Protein AF-A0A7R8D0T9-F1 (afdb_monomer)

pLDDT: mean 70.52, std 18.69, range [38.56, 94.5]

Solvent-accessible surface area (backbone atoms only — not comparable to full-atom values): 8179 Å² total; per-residue (Å²): 134,90,89,85,73,81,72,71,62,66,61,56,60,61,60,54,63,69,67,66,78,76,81,86,82,78,80,97,81,73,96,64,85,74,74,76,75,64,68,62,75,68,70,84,66,78,67,82,80,54,72,67,40,64,30,29,33,54,39,84,90,75,76,39,77,42,59,22,30,29,69,44,70,49,75,46,96,90,72,47,54,40,34,35,31,32,35,70,89,80,63,51,73,49,79,38,45,55,87,46,47,43,83,56,80,78,80,74,76,75,76,77,78,79,77,78,77,77,75,78,76,133

Radius of gyration: 29.53 Å; Cα contacts (8 Å, |Δi|>4): 118; chains: 1; bounding box: 64×54×106 Å

Structure (mmCIF, N/CA/C/O backbone):
data_AF-A0A7R8D0T9-F1
#
_entry.id   AF-A0A7R8D0T9-F1
#
loop_
_atom_site.group_PDB
_atom_site.id
_atom_site.type_symbol
_atom_site.label_atom_id
_atom_site.label_alt_id
_atom_site.label_comp_id
_atom_site.label_asym_id
_atom_site.label_entity_id
_atom_site.label_seq_id
_atom_site.pdbx_PDB_ins_code
_atom_site.Cartn_x
_atom_site.Cartn_y
_atom_site.Cartn_z
_atom_site.occupancy
_atom_site.B_iso_or_equiv
_atom_site.auth_seq_id
_atom_site.auth_comp_id
_atom_site.auth_asym_id
_atom_site.auth_atom_id
_atom_site.pdbx_PDB_model_num
ATOM 1 N N . MET A 1 1 ? 2.175 8.503 -65.689 1.00 38.56 1 MET A N 1
ATOM 2 C CA . MET A 1 1 ? 2.846 8.961 -64.456 1.00 38.56 1 MET A CA 1
ATOM 3 C C . MET A 1 1 ? 1.834 9.795 -63.700 1.00 38.56 1 MET A C 1
ATOM 5 O O . MET A 1 1 ? 1.096 10.525 -64.340 1.00 38.56 1 MET A O 1
ATOM 9 N N . SER A 1 2 ? 1.700 9.530 -62.407 1.00 49.28 2 SER A N 1
ATOM 10 C CA . SER A 1 2 ? 0.532 9.843 -61.586 1.00 49.28 2 SER A CA 1
ATOM 11 C C . SER A 1 2 ? 0.522 11.293 -61.097 1.00 49.28 2 SER A C 1
ATOM 13 O O . SER A 1 2 ? 1.423 11.687 -60.366 1.00 49.28 2 SER A O 1
ATOM 15 N N . GLU A 1 3 ? -0.524 12.044 -61.435 1.00 49.91 3 GLU A N 1
ATOM 16 C CA . GLU A 1 3 ? -0.904 13.308 -60.792 1.00 49.91 3 GLU A CA 1
ATOM 17 C C . GLU A 1 3 ? -2.218 13.051 -60.043 1.00 49.91 3 GLU A C 1
ATOM 19 O O . GLU A 1 3 ? -3.297 13.091 -60.620 1.00 49.91 3 GLU A O 1
ATOM 24 N N . SER A 1 4 ? -2.112 12.657 -58.773 1.00 54.97 4 SER A N 1
ATOM 25 C CA . SER A 1 4 ? -3.239 12.339 -57.885 1.00 54.97 4 SER A CA 1
ATOM 26 C C . SER A 1 4 ? -2.919 12.879 -56.490 1.00 54.97 4 SER A C 1
ATOM 28 O O . SER A 1 4 ? -2.647 12.105 -55.576 1.00 54.97 4 SER A O 1
ATOM 30 N N . SER A 1 5 ? -2.865 14.205 -56.342 1.00 57.44 5 SER A N 1
ATOM 31 C CA . SER A 1 5 ? -2.591 14.857 -55.047 1.00 57.44 5 SER A CA 1
ATOM 32 C C . SER A 1 5 ? -3.565 15.973 -54.667 1.00 57.44 5 SER A C 1
ATOM 34 O O . SER A 1 5 ? -3.569 1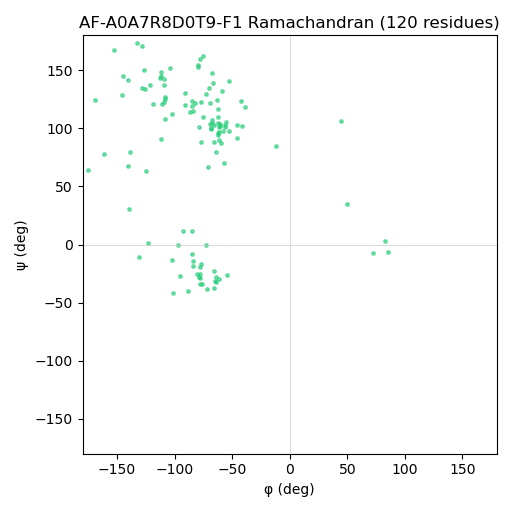6.375 -53.509 1.00 57.44 5 SER A O 1
ATOM 36 N N . ASP A 1 6 ? -4.433 16.439 -55.565 1.00 55.44 6 ASP A N 1
ATOM 37 C CA . ASP A 1 6 ? -5.293 17.600 -55.279 1.00 55.44 6 ASP A CA 1
ATOM 38 C C . ASP A 1 6 ? -6.712 17.242 -54.799 1.00 55.44 6 ASP A C 1
ATOM 40 O O . ASP A 1 6 ? -7.518 18.126 -54.502 1.00 55.44 6 ASP A O 1
ATOM 44 N N . GLU A 1 7 ? -7.035 15.951 -54.692 1.00 53.03 7 GLU A N 1
ATOM 45 C CA . GLU A 1 7 ? -8.394 15.490 -54.368 1.00 53.03 7 GLU A CA 1
ATOM 46 C C . GLU A 1 7 ? -8.604 15.219 -52.866 1.00 53.03 7 GLU A C 1
ATOM 48 O O . GLU A 1 7 ? -9.716 15.390 -52.365 1.00 53.03 7 GLU A O 1
ATOM 53 N N . GLU A 1 8 ? -7.549 14.883 -52.110 1.00 51.19 8 GLU A N 1
ATOM 54 C CA . GLU A 1 8 ? -7.657 14.547 -50.676 1.00 51.19 8 GLU A CA 1
ATOM 55 C C . GLU A 1 8 ? -7.655 15.760 -49.731 1.00 51.19 8 GLU A C 1
ATOM 57 O O . GLU A 1 8 ? -8.053 15.634 -48.574 1.00 51.19 8 GLU A O 1
ATOM 62 N N . SER A 1 9 ? -7.283 16.957 -50.197 1.00 51.22 9 SER A N 1
ATOM 63 C CA . SER A 1 9 ? -7.295 18.156 -49.339 1.00 51.22 9 SER A CA 1
ATOM 64 C C . SER A 1 9 ? -8.692 18.750 -49.148 1.00 51.22 9 SER A C 1
ATOM 66 O O . SER A 1 9 ? -8.976 19.330 -48.105 1.00 51.22 9 SER A O 1
ATOM 68 N N . ARG A 1 10 ? -9.613 18.575 -50.107 1.00 52.59 10 ARG A N 1
ATOM 69 C CA . ARG A 1 10 ? -10.969 19.156 -50.005 1.00 52.59 10 ARG A CA 1
ATOM 70 C C . ARG A 1 10 ? -11.897 18.399 -49.055 1.00 52.59 10 ARG A C 1
ATOM 72 O O . ARG A 1 10 ? -12.925 18.941 -48.656 1.00 52.59 10 ARG A O 1
ATOM 79 N N . LEU A 1 11 ? -11.555 17.161 -48.696 1.00 45.88 11 LEU A N 1
ATOM 80 C CA . LEU A 1 11 ? -12.341 16.364 -47.752 1.00 45.88 11 LEU A CA 1
ATOM 81 C C . LEU A 1 11 ? -12.057 16.723 -46.287 1.00 45.88 11 LEU A C 1
ATOM 83 O O . LEU A 1 11 ? -12.947 16.566 -45.453 1.00 45.88 11 LEU A O 1
ATOM 87 N N . TYR A 1 12 ? -10.870 17.253 -45.976 1.00 50.16 12 TYR A N 1
ATOM 88 C CA . TYR A 1 12 ? -10.522 17.666 -44.613 1.00 50.16 12 TYR A CA 1
ATOM 89 C C . TYR A 1 12 ? -11.146 19.014 -44.212 1.00 50.16 12 TYR A C 1
ATOM 91 O O . TYR A 1 12 ? -11.598 19.143 -43.076 1.00 50.16 12 TYR A O 1
ATOM 99 N N . ASP A 1 13 ? -11.306 19.957 -45.149 1.00 50.81 13 ASP A N 1
ATOM 100 C CA . ASP A 1 13 ? -11.967 21.251 -44.883 1.00 50.81 13 ASP A CA 1
ATOM 101 C C . ASP A 1 13 ? -13.462 21.105 -44.528 1.00 50.81 13 ASP A C 1
ATOM 103 O O . ASP A 1 13 ? -14.018 21.877 -43.745 1.00 50.81 13 ASP A O 1
ATOM 107 N N . ALA A 1 14 ? -14.143 20.089 -45.071 1.00 46.62 14 ALA A N 1
ATOM 108 C CA . ALA A 1 14 ? -15.565 19.862 -44.800 1.00 46.62 14 ALA A CA 1
ATOM 109 C C . ALA A 1 14 ? -15.832 19.211 -43.427 1.00 46.62 14 ALA A C 1
ATOM 111 O O . ALA A 1 14 ? -16.916 19.399 -42.867 1.00 46.62 14 ALA A O 1
ATOM 112 N N . LEU A 1 15 ? -14.869 18.462 -42.869 1.00 49.53 15 LEU A N 1
ATOM 113 C CA . LEU A 1 15 ? -14.991 17.886 -41.523 1.00 49.53 15 LEU A CA 1
ATOM 114 C C . LEU A 1 15 ? -14.735 18.918 -40.417 1.00 49.53 15 LEU A C 1
ATOM 116 O O . LEU A 1 15 ? -15.312 18.800 -39.335 1.00 49.53 15 LEU A O 1
ATOM 120 N N . GLU A 1 16 ? -13.919 19.938 -40.681 1.00 53.97 16 GLU A N 1
ATOM 121 C CA . GLU A 1 16 ? -13.624 20.994 -39.709 1.00 53.97 16 GLU A CA 1
ATOM 122 C C . GLU A 1 16 ? -14.836 21.923 -39.506 1.00 53.97 16 GLU A C 1
ATOM 124 O O . GLU A 1 16 ? -15.208 22.223 -38.366 1.00 53.97 16 GLU A O 1
ATOM 12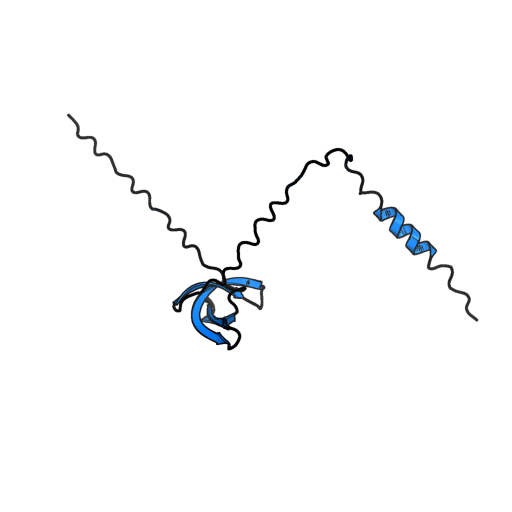9 N N . ALA A 1 17 ? -15.570 22.234 -40.583 1.00 50.81 17 ALA A N 1
ATOM 130 C CA . ALA A 1 17 ? -16.752 23.103 -40.548 1.00 50.81 17 ALA A CA 1
ATOM 131 C C . ALA A 1 17 ? -17.930 22.556 -39.710 1.00 50.81 17 ALA A C 1
ATOM 133 O O . ALA A 1 17 ? -18.713 23.328 -39.153 1.00 50.81 17 ALA A O 1
ATOM 134 N N . ALA A 1 18 ? -18.072 21.231 -39.573 1.00 49.22 18 ALA A N 1
ATOM 135 C CA . ALA A 1 18 ? -19.124 20.632 -38.742 1.00 49.22 18 ALA A CA 1
ATOM 136 C C . ALA A 1 18 ? -18.798 20.674 -37.237 1.00 49.22 18 ALA A C 1
ATOM 138 O O . ALA A 1 18 ? -19.703 20.567 -36.405 1.00 49.22 18 ALA A O 1
ATOM 139 N N . SER A 1 19 ? -17.522 20.847 -36.878 1.00 54.03 19 SER A N 1
ATOM 140 C CA . SER A 1 19 ? -17.073 20.881 -35.482 1.00 54.03 19 SER A CA 1
ATOM 141 C C . SER A 1 19 ? -17.219 22.261 -34.820 1.00 54.03 19 SER A C 1
ATOM 143 O O . SER A 1 19 ? -17.308 22.351 -33.594 1.00 54.03 19 SER A O 1
ATOM 145 N N . GLU A 1 20 ? -17.355 23.337 -35.605 1.00 50.25 20 GLU A N 1
ATOM 146 C CA . GLU A 1 20 ? -17.478 24.715 -35.097 1.00 50.25 20 GLU A CA 1
ATOM 147 C C . GLU A 1 20 ? -18.913 25.132 -34.711 1.00 50.25 20 GLU A C 1
ATOM 149 O O . GLU A 1 20 ? -19.120 26.178 -34.088 1.00 50.25 20 GLU A O 1
ATOM 154 N N . ALA A 1 21 ? -19.931 24.316 -35.007 1.00 49.34 21 ALA A N 1
ATOM 155 C CA . ALA A 1 21 ? -21.339 24.682 -34.812 1.00 49.34 21 ALA A CA 1
ATOM 156 C C . ALA A 1 21 ? -21.904 24.439 -33.392 1.00 49.34 21 ALA A C 1
ATOM 158 O O . ALA A 1 21 ? -23.115 24.534 -33.195 1.00 49.34 21 ALA A O 1
ATOM 159 N N . SER A 1 22 ? -21.075 24.152 -32.379 1.00 51.59 22 SER A N 1
ATOM 160 C CA . SER A 1 22 ? -21.566 23.933 -31.002 1.00 51.59 22 SER A CA 1
ATOM 161 C C . SER A 1 22 ? -20.698 24.542 -29.891 1.00 51.59 22 SER A C 1
ATOM 163 O O . SER A 1 22 ? -20.701 24.052 -28.763 1.00 51.59 22 SER A O 1
ATOM 165 N N . TYR A 1 23 ? -20.006 25.652 -30.156 1.00 53.16 23 TYR A N 1
ATOM 166 C CA . TYR A 1 23 ? -19.374 26.461 -29.101 1.00 53.16 23 TYR A CA 1
ATOM 167 C C . TYR A 1 23 ? -19.828 27.922 -29.154 1.00 53.16 23 TYR A C 1
ATOM 169 O O . TYR A 1 23 ? -19.052 28.854 -29.358 1.00 53.16 23 TYR A O 1
ATOM 177 N N . LYS A 1 24 ? -21.127 28.143 -28.929 1.00 53.31 24 LYS A N 1
ATOM 178 C CA . LYS A 1 24 ? -21.675 29.473 -28.614 1.00 53.31 24 LYS A CA 1
ATOM 179 C C . LYS A 1 24 ? -22.733 29.393 -27.509 1.00 53.31 24 LYS A C 1
ATOM 181 O O . LYS A 1 24 ? -23.927 29.489 -27.752 1.00 53.31 24 LYS A O 1
ATOM 186 N N . PHE A 1 25 ? -22.262 29.299 -26.272 1.00 51.06 25 PHE A N 1
ATOM 187 C CA . PHE A 1 25 ? -22.904 29.814 -25.055 1.00 51.06 25 PHE A CA 1
ATOM 188 C C . PHE A 1 25 ? -21.721 30.249 -24.175 1.00 51.06 25 PHE A C 1
ATOM 190 O O . PHE A 1 25 ? -20.793 29.474 -24.009 1.00 51.06 25 PHE A O 1
ATOM 197 N N . ARG A 1 26 ? -21.585 31.438 -23.598 1.00 51.72 26 ARG A N 1
ATOM 198 C CA . ARG A 1 26 ? -22.441 32.602 -23.394 1.00 51.72 26 ARG A CA 1
ATOM 199 C C . ARG A 1 26 ? -21.486 33.686 -22.876 1.00 51.72 26 ARG A C 1
ATOM 201 O O . ARG A 1 26 ? -20.795 33.453 -21.898 1.00 51.72 26 ARG A O 1
ATOM 208 N N . THR A 1 27 ? -21.455 34.822 -23.561 1.00 43.12 27 THR A N 1
ATOM 209 C CA . THR A 1 27 ? -21.140 36.165 -23.045 1.00 43.12 27 THR A CA 1
ATOM 210 C C . THR A 1 27 ? -19.938 36.333 -22.100 1.00 43.12 27 THR A C 1
ATOM 212 O O . THR A 1 27 ? -20.007 36.106 -20.897 1.00 43.12 27 THR A O 1
ATOM 215 N N . SER A 1 28 ? -18.876 36.914 -22.651 1.00 48.34 28 SER A N 1
ATOM 216 C CA . SER A 1 28 ? -17.862 37.684 -21.934 1.00 48.34 28 SER A CA 1
ATOM 217 C C . SER A 1 28 ? -18.489 38.849 -21.147 1.00 48.34 28 SER A C 1
ATOM 219 O O . SER A 1 28 ? -18.828 39.864 -21.753 1.00 48.34 28 SER A O 1
ATOM 221 N N . SER A 1 29 ? -18.650 38.728 -19.826 1.00 55.53 29 SER A N 1
ATOM 222 C CA . SER A 1 29 ? -18.633 39.864 -18.879 1.00 55.53 29 SER A CA 1
ATOM 223 C C . SER A 1 29 ? -18.732 39.370 -17.429 1.00 55.53 29 SER A C 1
ATOM 225 O O . SER A 1 29 ? -19.723 39.601 -16.750 1.00 55.53 29 SER A O 1
ATOM 227 N N . GLN A 1 30 ? -17.730 38.622 -16.970 1.00 47.81 30 GLN A N 1
ATOM 228 C CA . GLN A 1 30 ? -17.432 38.466 -15.542 1.00 47.81 30 GLN A CA 1
ATOM 229 C C . GLN A 1 30 ? -15.996 37.949 -15.422 1.00 47.81 30 GLN A C 1
ATOM 231 O O . GLN A 1 30 ? -15.724 36.766 -15.248 1.00 47.81 30 GLN A O 1
ATOM 236 N N . LEU A 1 31 ? -15.052 38.876 -15.587 1.00 54.53 31 LEU A N 1
ATOM 237 C CA . LEU A 1 31 ? -13.734 38.792 -14.960 1.00 54.53 31 LEU A CA 1
ATOM 238 C C . LEU A 1 31 ? -13.946 39.044 -13.458 1.00 54.53 31 LEU A C 1
ATOM 240 O O . LEU A 1 31 ? -13.576 40.087 -12.936 1.00 54.53 31 LEU A O 1
ATOM 244 N N . GLU A 1 32 ? -14.628 38.118 -12.788 1.00 56.28 32 GLU A N 1
ATOM 245 C CA . GLU A 1 32 ? -14.709 38.086 -11.333 1.00 56.28 32 GLU A CA 1
ATOM 246 C C . GLU A 1 32 ? -13.869 36.908 -10.862 1.00 56.28 32 GLU A C 1
ATOM 248 O O . GLU A 1 32 ? -14.182 35.745 -11.108 1.00 56.28 32 GLU A O 1
ATOM 253 N N . GLU A 1 33 ? -12.734 37.283 -10.279 1.00 55.53 33 GLU A N 1
ATOM 254 C CA . GLU A 1 33 ? -11.892 36.549 -9.345 1.00 55.53 33 GLU A CA 1
ATOM 255 C C . GLU A 1 33 ? -12.541 35.284 -8.770 1.00 55.53 33 GLU A C 1
ATOM 257 O O . GLU A 1 33 ? -13.017 35.251 -7.637 1.00 55.53 33 GLU A O 1
ATOM 262 N N . VAL A 1 34 ? -12.451 34.174 -9.498 1.00 51.84 34 VAL A N 1
ATOM 263 C CA . VAL A 1 34 ? -12.360 32.892 -8.816 1.00 51.84 34 VAL A CA 1
ATOM 264 C C . VAL A 1 34 ? -10.922 32.844 -8.347 1.00 51.84 34 VAL A C 1
ATOM 266 O O . VAL A 1 34 ? -10.032 32.392 -9.070 1.00 51.84 34 VAL A O 1
ATOM 269 N N . THR A 1 35 ? -10.678 33.393 -7.151 1.00 54.00 35 THR A N 1
ATOM 270 C CA . THR A 1 35 ? -9.554 32.965 -6.329 1.00 54.00 35 THR A CA 1
ATOM 271 C C . THR A 1 35 ? -9.617 31.459 -6.374 1.00 54.00 35 THR A C 1
ATOM 273 O O . THR A 1 35 ? -10.516 30.840 -5.803 1.00 54.00 35 THR A O 1
ATOM 276 N N . ASN A 1 36 ? -8.733 30.882 -7.182 1.00 53.91 36 ASN A N 1
ATOM 277 C CA . ASN A 1 36 ? -8.542 29.464 -7.224 1.00 53.91 36 ASN A CA 1
ATOM 278 C C . ASN A 1 36 ? -7.987 29.163 -5.837 1.00 53.91 36 ASN A C 1
ATOM 280 O O . ASN A 1 36 ? -6.775 29.158 -5.623 1.00 53.91 36 ASN A O 1
ATOM 284 N N . ASP A 1 37 ? -8.893 28.928 -4.890 1.00 45.97 37 ASP A N 1
ATOM 285 C CA . ASP A 1 37 ? -8.728 27.965 -3.828 1.00 45.97 37 ASP A CA 1
ATOM 286 C C . ASP A 1 37 ? -8.471 26.643 -4.555 1.00 45.97 37 ASP A C 1
ATOM 288 O O . ASP A 1 37 ? -9.306 25.738 -4.610 1.00 45.97 37 ASP A O 1
ATOM 292 N N . TYR A 1 38 ? -7.282 26.548 -5.169 1.00 48.91 38 TYR A N 1
ATOM 293 C CA . TYR A 1 38 ? -6.496 25.343 -5.216 1.00 48.91 38 TYR A CA 1
ATOM 294 C C . TYR A 1 38 ? -6.568 24.865 -3.786 1.00 48.91 38 TYR A C 1
ATOM 296 O O . TYR A 1 38 ? -5.824 25.349 -2.934 1.00 48.91 38 TYR A O 1
ATOM 304 N N . SER A 1 39 ? -7.566 24.015 -3.529 1.00 51.34 39 SER A N 1
ATOM 305 C CA . SER A 1 39 ? -7.700 23.214 -2.337 1.00 51.34 39 SER A CA 1
ATOM 306 C C . SER A 1 39 ? -6.293 22.725 -2.095 1.00 51.34 39 SER A C 1
ATOM 308 O O . SER A 1 39 ? -5.771 21.950 -2.902 1.00 51.34 39 SER A O 1
ATOM 310 N N . SER A 1 40 ? -5.646 23.384 -1.125 1.00 47.78 40 SER A N 1
ATOM 311 C CA . SER A 1 40 ? -4.205 23.334 -0.902 1.00 47.78 40 SER A CA 1
ATOM 312 C C . SER A 1 40 ? -3.817 21.882 -1.075 1.00 47.78 40 SER A C 1
ATOM 314 O O . SER A 1 40 ? -4.519 21.101 -0.430 1.00 47.78 40 SER A O 1
ATOM 316 N N . PRO A 1 41 ? -2.879 21.496 -1.975 1.00 54.66 41 PRO A N 1
ATOM 317 C CA . PRO A 1 41 ? -2.631 20.098 -2.314 1.00 54.66 41 PRO A CA 1
ATOM 318 C C . PRO A 1 41 ? -2.399 19.400 -0.998 1.00 54.66 41 PRO A C 1
ATOM 320 O O . PRO A 1 41 ? -1.339 19.582 -0.399 1.00 54.66 41 PRO A O 1
ATOM 323 N N . SER A 1 42 ? -3.465 18.772 -0.489 1.00 46.62 42 SER A N 1
ATOM 324 C CA . SER A 1 42 ? -3.635 18.574 0.945 1.00 46.62 42 SER A CA 1
ATOM 325 C C . SER A 1 42 ? -2.465 17.718 1.281 1.00 46.62 42 SER A C 1
ATOM 327 O O . SER A 1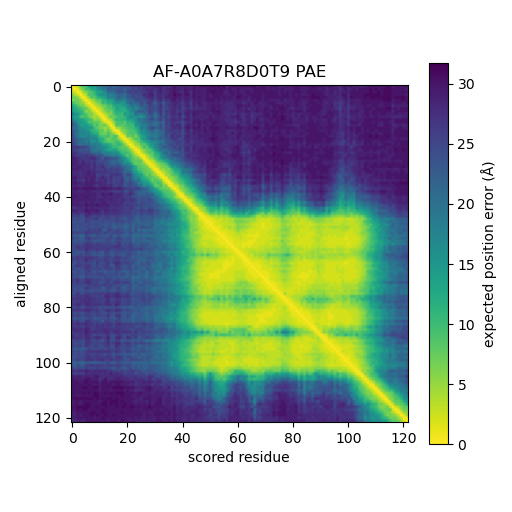 42 ? -2.407 16.627 0.704 1.00 46.62 42 SER A O 1
ATOM 329 N N . SER A 1 43 ? -1.498 18.308 2.001 1.00 49.72 43 SER A N 1
ATOM 330 C CA . SER A 1 43 ? -0.100 17.885 1.972 1.00 49.72 43 SER A CA 1
ATOM 331 C C . SER A 1 43 ? -0.132 16.383 1.903 1.00 49.72 43 SER A C 1
ATOM 333 O O . SER A 1 43 ? -0.811 15.818 2.763 1.00 49.72 43 SER A O 1
ATOM 335 N N . ILE A 1 44 ? 0.400 15.762 0.838 1.00 51.81 44 ILE A N 1
ATOM 336 C CA . ILE A 1 44 ? 0.388 14.302 0.698 1.00 51.81 44 ILE A CA 1
ATOM 337 C C . ILE A 1 44 ? 1.252 13.810 1.853 1.00 51.81 44 ILE A C 1
ATOM 339 O O . ILE A 1 44 ? 2.454 13.585 1.738 1.00 51.81 44 ILE A O 1
ATOM 343 N N . GLN A 1 45 ? 0.644 13.779 3.031 1.00 53.41 45 GLN A N 1
ATOM 344 C CA . GLN A 1 45 ? 1.167 13.282 4.264 1.00 53.41 45 GLN A CA 1
ATOM 345 C C . GLN A 1 45 ? 1.275 11.829 3.888 1.00 53.41 45 GLN A C 1
ATOM 347 O O . GLN A 1 45 ? 0.258 11.158 3.717 1.00 53.41 45 GLN A O 1
ATOM 352 N N . ARG A 1 46 ? 2.498 11.387 3.600 1.00 63.12 46 ARG A N 1
ATOM 353 C CA . ARG A 1 46 ? 2.800 9.983 3.360 1.00 63.12 46 ARG A CA 1
ATOM 354 C C . ARG A 1 46 ? 2.407 9.274 4.648 1.00 63.12 46 ARG A C 1
ATOM 356 O O . ARG A 1 46 ? 3.187 9.219 5.601 1.00 63.12 46 ARG A O 1
ATOM 363 N N . GLU A 1 47 ? 1.137 8.882 4.727 1.00 70.25 47 GLU A N 1
ATOM 364 C CA . GLU A 1 47 ? 0.525 8.406 5.952 1.00 70.25 47 GLU A CA 1
ATOM 365 C C . GLU A 1 47 ? 1.288 7.154 6.354 1.00 70.25 47 GLU A C 1
ATOM 367 O O . GLU A 1 47 ? 1.354 6.164 5.624 1.00 70.25 47 GLU A O 1
ATOM 372 N N . ARG A 1 48 ? 1.941 7.219 7.514 1.00 82.31 48 ARG A N 1
ATOM 373 C CA . ARG A 1 48 ? 2.719 6.094 8.013 1.00 82.31 48 ARG A CA 1
ATOM 374 C C . ARG A 1 48 ? 1.758 5.087 8.609 1.00 82.31 48 ARG A C 1
ATOM 376 O O . ARG A 1 48 ? 1.282 5.249 9.732 1.00 82.31 48 ARG A O 1
ATOM 383 N N . TYR A 1 49 ? 1.482 4.043 7.849 1.00 87.31 49 TYR A N 1
ATOM 384 C CA . TYR A 1 49 ? 0.636 2.967 8.322 1.00 87.31 49 TYR A CA 1
ATOM 385 C C . TYR A 1 49 ? 1.383 1.994 9.243 1.00 87.31 49 TYR A C 1
ATOM 387 O O . TYR A 1 49 ? 2.600 1.830 9.139 1.00 87.31 49 TYR A O 1
ATOM 395 N N . GLN A 1 50 ? 0.642 1.347 10.145 1.00 90.12 50 GLN A N 1
ATOM 396 C CA . GLN A 1 50 ? 1.179 0.386 11.112 1.00 90.12 50 GLN A CA 1
ATOM 397 C C . GLN A 1 50 ? 0.871 -1.060 10.716 1.00 90.12 50 GLN A C 1
ATOM 399 O O . GLN A 1 50 ? -0.158 -1.352 10.098 1.00 90.12 50 GLN A O 1
ATOM 404 N N . ILE A 1 51 ? 1.738 -1.983 11.139 1.00 92.81 51 ILE A N 1
ATOM 405 C CA . ILE A 1 51 ? 1.505 -3.420 10.988 1.00 92.81 51 ILE A CA 1
ATOM 406 C C . ILE A 1 51 ? 0.213 -3.799 11.714 1.00 92.81 51 ILE A C 1
ATOM 408 O O . ILE A 1 51 ? -0.050 -3.404 12.846 1.00 92.81 51 ILE A O 1
ATOM 412 N N . GLY A 1 52 ? -0.631 -4.555 11.026 1.00 91.06 52 GLY A N 1
ATOM 413 C CA . GLY A 1 52 ? -1.926 -4.991 11.513 1.00 91.06 52 GLY A CA 1
ATOM 414 C C . GLY A 1 52 ? -3.073 -4.002 11.302 1.00 91.06 52 GLY A C 1
ATOM 415 O O . GLY A 1 52 ? -4.231 -4.368 11.536 1.00 91.06 52 GLY A O 1
ATOM 416 N N . GLN A 1 53 ? -2.798 -2.790 10.814 1.00 90.19 53 GLN A N 1
ATOM 417 C CA . GLN A 1 53 ? -3.825 -1.798 10.521 1.00 90.19 53 GLN A CA 1
ATOM 418 C C . GLN A 1 53 ? -4.721 -2.249 9.359 1.00 90.19 53 GLN A C 1
ATOM 420 O O . GLN A 1 53 ? -4.260 -2.793 8.354 1.00 90.19 53 GLN A O 1
ATOM 425 N N . ARG A 1 54 ? -6.030 -2.009 9.501 1.00 91.75 54 ARG A N 1
ATOM 426 C CA . ARG A 1 54 ? -7.026 -2.259 8.450 1.00 91.75 54 ARG A CA 1
ATOM 427 C C . ARG A 1 54 ? -7.083 -1.054 7.519 1.00 91.75 54 ARG A C 1
ATOM 429 O O . ARG A 1 54 ? -7.360 0.059 7.962 1.00 91.75 54 ARG A O 1
ATOM 436 N N . ILE A 1 55 ? -6.869 -1.306 6.241 1.00 92.06 55 ILE A N 1
ATOM 437 C CA . ILE A 1 55 ? -6.772 -0.302 5.183 1.00 92.06 55 ILE A CA 1
ATOM 438 C C . ILE A 1 55 ? -7.639 -0.716 3.991 1.00 92.06 55 ILE A C 1
ATOM 440 O O . ILE A 1 55 ? -8.21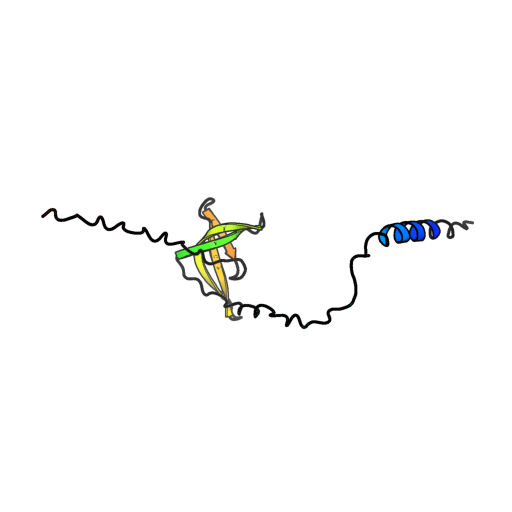6 -1.809 3.974 1.00 92.06 55 ILE A O 1
ATOM 444 N N . SER A 1 56 ? -7.756 0.174 3.017 1.00 92.31 56 SER A N 1
ATOM 445 C CA . SER A 1 56 ? -8.199 -0.164 1.671 1.00 92.31 56 SER A CA 1
ATOM 446 C C . SER A 1 56 ? -6.986 -0.055 0.758 1.00 92.31 56 SER A C 1
ATOM 448 O O . SER A 1 56 ? -6.338 0.987 0.758 1.00 92.31 56 SER A O 1
ATOM 450 N N . ALA A 1 57 ? -6.670 -1.119 0.031 1.00 92.75 57 ALA A N 1
ATOM 451 C CA . ALA A 1 57 ? -5.578 -1.156 -0.935 1.00 92.75 57 ALA A CA 1
ATOM 452 C C . ALA A 1 57 ? -6.153 -1.209 -2.353 1.00 92.75 57 ALA A C 1
ATOM 454 O O . ALA A 1 57 ? -7.195 -1.843 -2.557 1.00 92.75 57 ALA A O 1
ATOM 455 N N . LEU A 1 58 ? -5.509 -0.521 -3.294 1.00 92.56 58 LEU A N 1
ATOM 456 C CA . LEU A 1 58 ? -5.835 -0.611 -4.713 1.00 92.56 58 LEU A CA 1
ATOM 457 C C . LEU A 1 58 ? -5.269 -1.917 -5.271 1.00 92.56 58 LEU A C 1
ATOM 459 O O . LEU A 1 58 ? -4.068 -2.144 -5.182 1.00 92.56 58 LEU A O 1
ATOM 463 N N . TYR A 1 59 ? -6.132 -2.745 -5.847 1.00 90.00 59 TYR A N 1
ATOM 464 C CA . TYR A 1 59 ? -5.716 -3.949 -6.547 1.00 90.00 59 TYR A CA 1
ATOM 465 C C . TYR A 1 59 ? -5.356 -3.610 -7.988 1.00 90.00 59 TYR A C 1
ATOM 467 O O . TYR A 1 59 ? -6.214 -3.136 -8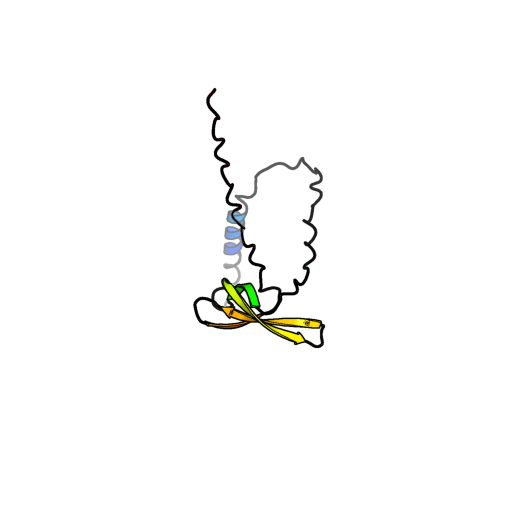.732 1.00 90.00 59 TYR A O 1
ATOM 475 N N . THR A 1 60 ? -4.101 -3.863 -8.358 1.00 88.50 60 THR A N 1
ATOM 476 C CA . THR A 1 60 ? -3.494 -3.451 -9.637 1.00 88.50 60 THR A CA 1
ATOM 477 C C . THR A 1 60 ? -4.110 -4.114 -10.867 1.00 88.50 60 THR A C 1
ATOM 479 O O . THR A 1 60 ? -4.021 -3.570 -11.959 1.00 88.50 60 THR A O 1
ATOM 482 N N . GLN A 1 61 ? -4.754 -5.273 -10.710 1.00 88.69 61 GLN A N 1
ATOM 483 C CA . GLN A 1 61 ? -5.349 -5.994 -11.838 1.00 88.69 61 GLN A CA 1
ATOM 484 C C . GLN A 1 61 ? -6.665 -5.370 -12.327 1.00 88.69 61 GLN A C 1
ATOM 486 O O . GLN A 1 61 ? -6.959 -5.416 -13.516 1.00 88.69 61 GLN A O 1
ATOM 491 N N . ASP A 1 62 ? -7.452 -4.800 -11.409 1.00 91.19 62 ASP A N 1
ATOM 492 C CA . ASP A 1 62 ? -8.807 -4.308 -11.701 1.00 91.19 62 ASP A CA 1
ATOM 493 C C . ASP A 1 62 ? -8.990 -2.818 -11.357 1.00 91.19 62 ASP A C 1
ATOM 495 O O . ASP A 1 62 ? -10.112 -2.312 -11.420 1.00 91.19 62 ASP A O 1
ATOM 499 N N . ASP A 1 63 ? -7.938 -2.143 -10.881 1.00 89.56 63 ASP A N 1
ATOM 500 C CA . ASP A 1 63 ? -7.954 -0.764 -10.368 1.00 89.56 63 ASP A CA 1
ATOM 501 C C . ASP A 1 63 ? -9.067 -0.491 -9.338 1.00 89.56 63 ASP A C 1
ATOM 503 O O . ASP A 1 63 ? -9.654 0.593 -9.240 1.00 89.56 63 ASP A O 1
ATOM 507 N N . ARG A 1 64 ? -9.368 -1.501 -8.515 1.00 91.00 64 ARG A N 1
ATOM 508 C CA . ARG A 1 64 ? -10.435 -1.456 -7.504 1.00 91.00 64 ARG A CA 1
ATOM 509 C C . ARG A 1 64 ? -9.878 -1.484 -6.090 1.00 91.00 64 ARG A C 1
ATOM 511 O O . ARG A 1 64 ? -8.920 -2.184 -5.780 1.00 91.00 64 ARG A O 1
ATOM 518 N N . TRP A 1 65 ? -10.526 -0.743 -5.193 1.00 91.62 65 TRP A N 1
ATOM 519 C CA . TRP A 1 65 ? -10.132 -0.654 -3.787 1.00 91.62 65 TRP A CA 1
ATOM 520 C C . TRP A 1 65 ? -10.754 -1.779 -2.964 1.00 91.62 65 TRP A C 1
ATOM 522 O O . TRP A 1 65 ? -11.962 -1.788 -2.719 1.00 91.62 65 TRP A O 1
ATOM 532 N N . TYR A 1 66 ? -9.920 -2.678 -2.449 1.00 91.06 66 TYR A N 1
ATOM 533 C CA . TYR A 1 66 ? -10.359 -3.790 -1.615 1.00 91.06 66 TYR A CA 1
ATOM 534 C C . TYR A 1 66 ? -9.889 -3.642 -0.166 1.00 91.06 66 TYR A C 1
ATOM 536 O O . TYR A 1 66 ? -8.825 -3.083 0.117 1.00 91.06 66 TYR A O 1
ATOM 544 N N . PRO A 1 67 ? -10.668 -4.148 0.807 1.00 91.56 67 PRO A N 1
ATOM 545 C CA . PRO A 1 67 ? -10.263 -4.114 2.200 1.00 91.56 67 PRO A CA 1
ATOM 546 C C . PRO A 1 67 ? -9.086 -5.064 2.440 1.00 91.56 67 PRO A C 1
ATOM 548 O O . PRO A 1 67 ? -9.199 -6.282 2.270 1.00 91.56 67 PRO A O 1
ATOM 551 N N . ALA A 1 68 ? -7.992 -4.497 2.935 1.00 93.31 68 ALA A N 1
ATOM 552 C CA . ALA A 1 68 ? -6.754 -5.202 3.215 1.00 93.31 68 ALA A CA 1
ATOM 553 C C . ALA A 1 68 ? -6.257 -4.931 4.644 1.00 93.31 68 ALA A C 1
ATOM 555 O O . ALA A 1 68 ? -6.794 -4.097 5.389 1.00 93.31 68 ALA A O 1
ATOM 556 N N . LYS A 1 69 ? -5.242 -5.686 5.053 1.00 93.75 69 LYS A N 1
ATOM 557 C CA . LYS A 1 69 ? -4.530 -5.515 6.320 1.00 93.75 69 LYS A CA 1
ATOM 558 C C . LYS A 1 69 ? -3.038 -5.444 6.035 1.00 93.75 69 LYS A C 1
ATOM 560 O O . LYS A 1 69 ? -2.533 -6.274 5.289 1.00 93.75 69 LYS A O 1
ATOM 565 N N . ILE A 1 70 ? -2.343 -4.495 6.650 1.00 93.94 70 ILE A N 1
ATOM 566 C CA . ILE A 1 70 ? -0.885 -4.404 6.521 1.00 93.94 70 ILE A CA 1
ATOM 567 C C . ILE A 1 70 ? -0.250 -5.528 7.327 1.00 93.94 70 ILE A C 1
ATOM 569 O O . ILE A 1 70 ? -0.589 -5.718 8.497 1.00 93.94 70 ILE A O 1
ATOM 573 N N . LEU A 1 71 ? 0.651 -6.274 6.698 1.00 93.69 71 LEU A N 1
ATOM 574 C CA . LEU A 1 71 ? 1.420 -7.331 7.346 1.00 93.69 71 LEU A CA 1
ATOM 575 C C . LEU A 1 71 ? 2.831 -6.880 7.691 1.00 93.69 71 LEU A C 1
ATOM 577 O O . LEU A 1 71 ? 3.309 -7.185 8.777 1.00 93.69 71 LEU A O 1
ATOM 581 N N . SER A 1 72 ? 3.474 -6.150 6.787 1.00 93.69 72 SER A N 1
ATOM 582 C CA . SER A 1 72 ? 4.835 -5.660 6.968 1.00 93.69 72 SER A CA 1
ATOM 583 C C . SER A 1 72 ? 5.049 -4.381 6.165 1.00 93.69 72 SER A C 1
ATOM 585 O O . SER A 1 72 ? 4.219 -4.019 5.326 1.00 93.69 72 SER A O 1
ATOM 587 N N . PHE A 1 73 ? 6.148 -3.687 6.437 1.00 93.06 73 PHE A N 1
ATOM 588 C CA . PHE A 1 73 ? 6.640 -2.610 5.593 1.00 93.06 73 PHE A CA 1
ATOM 589 C C . PHE A 1 73 ? 8.164 -2.665 5.506 1.00 93.06 73 PHE A C 1
ATOM 591 O O . PHE A 1 73 ? 8.841 -2.901 6.506 1.00 93.06 73 PHE A O 1
ATOM 598 N N . THR A 1 74 ? 8.690 -2.386 4.321 1.00 91.44 74 THR A N 1
ATOM 599 C CA . THR A 1 74 ? 10.123 -2.260 4.062 1.00 91.44 74 THR A CA 1
ATOM 600 C C . THR A 1 74 ? 10.422 -0.791 3.819 1.00 91.44 74 THR A C 1
ATOM 602 O O . THR A 1 74 ? 9.759 -0.143 3.007 1.00 91.44 74 THR A O 1
ATOM 605 N N . THR A 1 75 ? 11.387 -0.246 4.560 1.00 90.06 75 THR A N 1
ATOM 606 C CA . THR A 1 75 ? 11.874 1.117 4.321 1.00 90.06 75 THR A CA 1
ATOM 607 C C . THR A 1 75 ? 13.038 1.028 3.348 1.00 90.06 75 THR A C 1
ATOM 609 O O . THR A 1 75 ? 14.010 0.332 3.623 1.00 90.06 75 THR A O 1
ATOM 612 N N . LEU A 1 76 ? 12.896 1.683 2.204 1.00 87.75 76 LEU A N 1
ATOM 613 C CA . LEU A 1 76 ? 13.917 1.793 1.173 1.00 87.75 76 LEU A CA 1
ATOM 614 C C . LEU A 1 76 ? 14.958 2.847 1.578 1.00 87.75 76 LEU A C 1
ATOM 616 O O . LEU A 1 76 ? 14.684 3.725 2.399 1.00 87.75 76 LEU A O 1
ATOM 620 N N . GLU A 1 77 ? 16.145 2.786 0.975 1.00 88.19 77 GLU A N 1
ATOM 621 C CA . GLU A 1 77 ? 17.252 3.716 1.258 1.00 88.19 77 GLU A CA 1
ATOM 622 C C . GLU A 1 77 ? 16.900 5.178 0.941 1.00 88.19 77 GLU A C 1
ATOM 624 O O . GLU A 1 77 ? 17.346 6.094 1.626 1.00 88.19 77 GLU A O 1
ATOM 629 N N . ASN A 1 78 ? 16.016 5.400 -0.036 1.00 85.50 78 ASN A N 1
ATOM 630 C CA . ASN A 1 78 ? 15.483 6.716 -0.400 1.00 85.50 78 ASN A CA 1
ATOM 631 C C . ASN A 1 78 ? 14.473 7.289 0.626 1.00 85.50 78 ASN A C 1
ATOM 633 O O . ASN A 1 78 ? 13.933 8.378 0.428 1.00 85.50 78 ASN A O 1
ATOM 637 N N . GLY A 1 79 ? 14.185 6.562 1.713 1.00 82.31 79 GLY A N 1
ATOM 638 C CA . GLY A 1 79 ? 13.224 6.950 2.747 1.00 82.31 79 GLY A CA 1
ATOM 639 C C . GLY A 1 79 ? 11.762 6.629 2.417 1.00 82.31 79 GLY A C 1
ATOM 640 O O . GLY A 1 79 ? 10.866 6.957 3.203 1.00 82.31 79 GLY A O 1
ATOM 641 N N . GLU A 1 80 ? 11.488 5.980 1.284 1.00 85.00 80 GLU A N 1
ATOM 642 C CA . GLU A 1 80 ? 10.153 5.508 0.921 1.00 85.00 80 GLU A CA 1
ATOM 643 C C . GLU A 1 80 ? 9.812 4.198 1.628 1.00 85.00 80 GLU A C 1
ATOM 645 O O . GLU A 1 80 ? 10.680 3.424 2.030 1.00 85.00 80 GLU A O 1
ATOM 650 N N . ARG A 1 81 ? 8.515 3.947 1.820 1.00 88.62 81 ARG A N 1
ATOM 651 C CA . ARG A 1 81 ? 8.030 2.728 2.470 1.00 88.62 81 ARG A CA 1
ATOM 652 C C . ARG A 1 81 ? 7.154 1.948 1.511 1.00 88.62 81 ARG A C 1
ATOM 654 O O . ARG A 1 81 ? 6.109 2.445 1.091 1.00 88.62 81 ARG A O 1
ATOM 661 N N . LYS A 1 82 ? 7.561 0.713 1.233 1.00 91.69 82 LYS A N 1
ATOM 662 C CA . LYS A 1 82 ? 6.713 -0.285 0.584 1.00 91.69 82 LYS A CA 1
ATOM 663 C C . LYS A 1 82 ? 5.981 -1.071 1.654 1.00 91.69 82 LYS A C 1
ATOM 665 O O . LYS A 1 82 ? 6.585 -1.518 2.626 1.00 91.69 82 LYS A O 1
ATOM 670 N N . TYR A 1 83 ? 4.675 -1.204 1.498 1.00 92.94 83 TYR A N 1
ATOM 671 C CA . TYR A 1 83 ? 3.799 -1.878 2.441 1.00 92.94 83 TYR A CA 1
ATOM 672 C C . TYR A 1 83 ? 3.329 -3.194 1.839 1.00 92.94 83 TYR A C 1
ATOM 674 O O . TYR A 1 83 ? 2.679 -3.208 0.798 1.00 92.94 83 TYR A O 1
ATOM 682 N N . THR A 1 84 ? 3.596 -4.296 2.532 1.00 94.50 84 THR A N 1
ATOM 683 C CA . THR A 1 84 ? 3.047 -5.604 2.181 1.00 94.50 84 THR A CA 1
ATOM 684 C C . THR A 1 84 ? 1.654 -5.721 2.790 1.00 94.50 84 THR A C 1
ATOM 686 O O . THR A 1 84 ? 1.484 -5.728 4.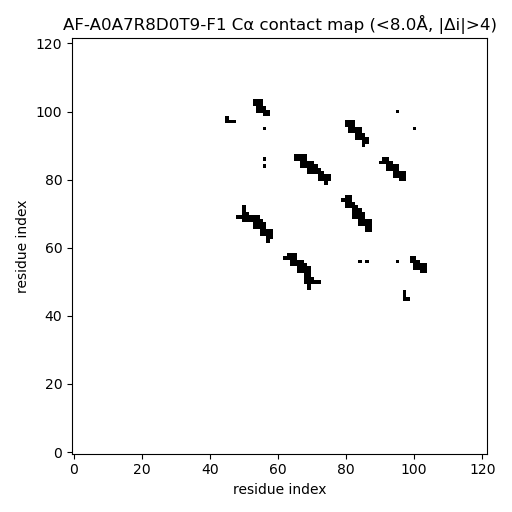018 1.00 94.50 84 THR A O 1
ATOM 689 N N . VAL A 1 85 ? 0.637 -5.803 1.939 1.00 93.81 85 VAL A N 1
ATOM 690 C CA . VAL A 1 85 ? -0.772 -5.856 2.334 1.00 93.81 85 VAL A CA 1
ATOM 691 C C . VAL A 1 85 ? -1.365 -7.222 2.012 1.00 93.81 85 VAL A C 1
ATOM 693 O O . VAL A 1 85 ? -1.019 -7.840 1.014 1.00 93.81 85 VAL A O 1
ATOM 696 N N . ARG A 1 86 ? -2.280 -7.703 2.862 1.00 94.12 86 ARG A N 1
ATOM 697 C CA . ARG A 1 86 ? -3.074 -8.914 2.616 1.00 94.12 86 ARG A CA 1
ATOM 698 C C . ARG A 1 86 ? -4.530 -8.569 2.387 1.00 94.12 86 ARG A C 1
ATOM 700 O O . ARG A 1 86 ? -5.182 -8.026 3.289 1.00 94.12 86 ARG A O 1
ATOM 707 N N . TYR A 1 87 ? -5.058 -8.942 1.229 1.00 92.62 87 TYR A N 1
ATOM 708 C CA . TYR A 1 87 ? -6.470 -8.768 0.906 1.00 92.62 87 TYR A CA 1
ATOM 709 C C . TYR A 1 87 ? -7.342 -9.720 1.727 1.00 92.62 87 TYR A C 1
ATOM 711 O O . TYR A 1 87 ? -7.044 -10.905 1.873 1.00 92.62 87 TYR A O 1
ATOM 719 N N . LYS A 1 88 ? -8.447 -9.206 2.286 1.00 87.94 88 LYS A N 1
ATOM 720 C CA . LYS A 1 88 ? -9.299 -9.981 3.204 1.00 87.94 88 LYS A CA 1
ATOM 721 C C . LYS A 1 88 ? -10.001 -11.164 2.526 1.00 87.94 88 LYS A C 1
ATOM 723 O O . LYS A 1 88 ? -10.190 -12.184 3.177 1.00 87.94 88 LYS A O 1
ATOM 728 N N . PHE A 1 89 ? -10.443 -10.995 1.282 1.00 78.19 89 PHE A N 1
ATOM 729 C CA . PHE A 1 89 ? -11.322 -11.959 0.612 1.00 78.19 89 PHE A CA 1
ATOM 730 C C . PHE A 1 89 ? -10.560 -13.060 -0.119 1.00 78.19 89 PHE A C 1
ATOM 732 O O . PHE A 1 89 ? -10.954 -14.215 -0.041 1.00 78.19 89 PHE A O 1
ATOM 739 N N . HIS A 1 90 ? -9.456 -12.705 -0.774 1.00 76.06 90 HIS A N 1
ATOM 740 C CA . HIS A 1 90 ? -8.708 -13.630 -1.625 1.00 76.06 90 HIS A CA 1
ATOM 741 C C . HIS A 1 90 ? -7.436 -14.163 -0.959 1.00 76.06 90 HIS A C 1
ATOM 743 O O . HIS A 1 90 ? -6.837 -15.103 -1.456 1.00 76.06 90 HIS A O 1
ATOM 749 N N . GLY A 1 91 ? -6.993 -13.569 0.156 1.00 84.06 91 GLY A N 1
ATOM 750 C CA . GLY A 1 91 ? -5.738 -13.952 0.808 1.0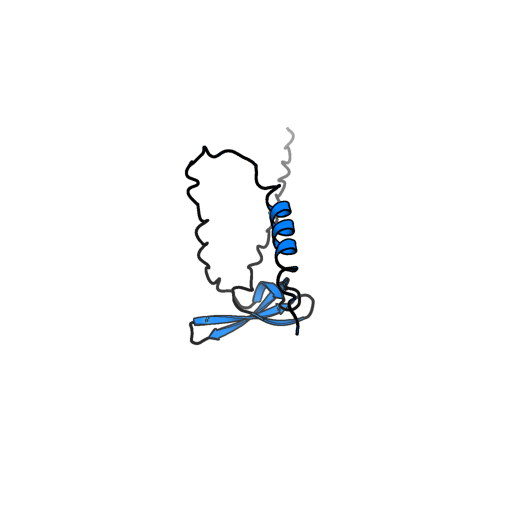0 84.06 91 GLY A CA 1
ATOM 751 C C . GLY A 1 91 ? -4.474 -13.527 0.051 1.00 84.06 91 GLY A C 1
ATOM 752 O O . GLY A 1 91 ? -3.393 -13.630 0.624 1.00 84.06 91 GLY A O 1
ATOM 753 N N . ASN A 1 92 ? -4.616 -12.996 -1.169 1.00 89.00 92 ASN A N 1
ATOM 754 C CA . ASN A 1 92 ? -3.530 -12.451 -1.978 1.00 89.00 92 ASN A CA 1
ATOM 755 C C . ASN A 1 92 ? -2.716 -11.413 -1.196 1.00 89.00 92 ASN A C 1
ATOM 757 O O . ASN A 1 92 ? -3.265 -10.610 -0.425 1.00 89.00 92 ASN A O 1
ATOM 761 N N . LEU A 1 93 ? -1.404 -11.457 -1.411 1.00 91.56 93 LEU A N 1
ATOM 762 C CA . LEU A 1 93 ? -0.426 -10.534 -0.858 1.00 91.56 93 LEU A CA 1
ATOM 763 C C . LEU A 1 93 ? 0.100 -9.648 -1.973 1.00 91.56 93 LEU A C 1
ATOM 765 O O . LEU A 1 93 ? 0.383 -10.140 -3.060 1.00 91.56 93 LEU A O 1
ATOM 769 N N . GLU A 1 94 ? 0.238 -8.362 -1.689 1.00 92.31 94 GLU A N 1
ATOM 770 C CA . GLU A 1 94 ? 0.761 -7.405 -2.657 1.00 92.31 94 GLU A CA 1
ATOM 771 C C . GLU A 1 94 ? 1.603 -6.349 -1.949 1.00 92.31 94 GLU A C 1
ATOM 773 O O . GLU A 1 94 ? 1.320 -5.971 -0.807 1.00 92.31 94 GLU A O 1
ATOM 778 N N . GLU A 1 95 ? 2.661 -5.901 -2.615 1.00 93.38 95 GLU A N 1
ATOM 779 C CA . GLU A 1 95 ? 3.545 -4.855 -2.118 1.00 93.38 95 GLU A CA 1
ATOM 780 C C . GLU A 1 95 ? 3.219 -3.548 -2.818 1.00 93.38 95 GLU A C 1
ATOM 782 O O . GLU A 1 95 ? 3.427 -3.394 -4.018 1.00 93.38 95 GLU A O 1
ATOM 787 N N . LEU A 1 96 ? 2.692 -2.605 -2.046 1.00 91.19 96 LEU A N 1
ATOM 788 C CA . LEU A 1 96 ? 2.174 -1.351 -2.560 1.00 91.19 96 LEU A CA 1
ATOM 789 C C . LEU A 1 96 ? 2.807 -0.169 -1.841 1.00 91.19 96 LEU A C 1
ATOM 791 O O . LEU A 1 96 ? 3.160 -0.221 -0.661 1.00 91.19 96 LEU A O 1
ATOM 795 N N . GLU A 1 97 ? 2.916 0.935 -2.560 1.00 90.25 97 GLU A N 1
ATOM 796 C CA . GLU A 1 97 ? 3.299 2.217 -1.983 1.00 90.25 97 GLU A CA 1
ATOM 797 C C . GLU A 1 97 ? 2.145 2.831 -1.190 1.00 90.25 97 GLU A C 1
ATOM 799 O O . GLU A 1 97 ? 0.971 2.509 -1.392 1.00 90.25 97 GLU A O 1
ATOM 804 N N . SER A 1 98 ? 2.466 3.792 -0.322 1.00 87.25 98 SER A N 1
ATOM 805 C CA . SER A 1 98 ? 1.460 4.546 0.436 1.00 87.25 98 SER A CA 1
ATOM 806 C C . SER A 1 98 ? 0.400 5.212 -0.448 1.00 87.25 98 SER A C 1
ATOM 808 O O . SER A 1 98 ? -0.717 5.412 0.018 1.00 87.25 98 SER A O 1
ATOM 810 N N . SER A 1 99 ? 0.726 5.526 -1.706 1.00 88.25 99 SER A N 1
ATOM 811 C CA . SER A 1 99 ? -0.183 6.131 -2.692 1.00 88.25 99 SER A CA 1
ATOM 812 C C . SER A 1 99 ? -1.355 5.214 -3.060 1.00 88.25 99 SER A C 1
ATOM 814 O O . SER A 1 99 ? -2.475 5.672 -3.280 1.00 88.25 99 SER A O 1
ATOM 816 N N . HIS A 1 100 ? -1.117 3.902 -3.051 1.00 90.44 100 HIS A N 1
ATOM 817 C CA . HIS A 1 100 ? -2.099 2.865 -3.372 1.00 90.44 100 HIS A CA 1
ATOM 818 C C . HIS A 1 100 ? -2.827 2.345 -2.126 1.00 90.44 100 HIS A C 1
ATOM 820 O O . HIS A 1 100 ? -3.524 1.329 -2.168 1.00 90.44 100 HIS A O 1
ATOM 826 N N . ILE A 1 101 ? -2.676 3.038 -0.993 1.00 91.00 101 ILE A N 1
ATOM 827 C CA . ILE A 1 101 ? -3.264 2.666 0.287 1.00 91.00 101 ILE A CA 1
ATOM 828 C C . ILE A 1 101 ? -4.071 3.841 0.826 1.00 91.00 101 ILE A C 1
ATOM 830 O O . ILE A 1 101 ? -3.612 4.977 0.866 1.00 91.00 101 ILE A O 1
ATOM 834 N N . ARG A 1 102 ? -5.285 3.548 1.294 1.00 90.75 102 ARG A N 1
ATOM 835 C CA . ARG A 1 102 ? -6.168 4.509 1.955 1.00 90.75 102 ARG A CA 1
ATOM 836 C C . ARG A 1 102 ? -6.522 4.036 3.352 1.00 90.75 102 ARG A C 1
ATOM 838 O O . ARG A 1 102 ? -6.887 2.873 3.577 1.00 90.75 102 ARG A O 1
ATOM 845 N N . LYS A 1 103 ? -6.497 4.963 4.308 1.00 86.38 103 LYS A N 1
ATOM 846 C CA . LYS A 1 103 ? -7.000 4.715 5.656 1.00 86.38 103 LYS A CA 1
ATOM 847 C C . LYS A 1 103 ? -8.495 4.417 5.605 1.00 86.38 103 LYS A C 1
ATOM 849 O O . LYS A 1 103 ? -9.300 5.218 5.136 1.00 86.38 103 LYS A O 1
ATOM 854 N N . ARG A 1 104 ? -8.899 3.271 6.157 1.00 81.69 104 ARG A N 1
ATOM 855 C CA . ARG A 1 104 ? -10.321 3.004 6.377 1.00 81.69 104 ARG A CA 1
ATOM 856 C C . ARG A 1 104 ? -10.802 3.820 7.563 1.00 81.69 104 ARG A C 1
ATOM 858 O O . ARG A 1 104 ? -10.473 3.516 8.710 1.00 81.69 104 ARG A O 1
ATOM 865 N N . VAL A 1 105 ? -11.617 4.834 7.292 1.00 71.94 105 VAL A N 1
ATOM 866 C CA . VAL A 1 105 ? -12.398 5.492 8.336 1.00 71.94 105 VAL A CA 1
ATOM 867 C C . VAL A 1 105 ? -13.434 4.489 8.839 1.00 71.94 105 VAL A C 1
ATOM 869 O O . VAL A 1 105 ? -14.405 4.156 8.165 1.00 71.94 105 VAL A O 1
ATOM 872 N N . ASN A 1 106 ? -13.199 3.922 10.021 1.00 60.53 106 ASN A N 1
ATOM 873 C CA . ASN A 1 106 ? -14.256 3.197 10.708 1.00 60.53 106 ASN A CA 1
ATOM 874 C C . ASN A 1 106 ? -15.278 4.241 11.144 1.00 60.53 106 ASN A C 1
ATOM 876 O O . ASN A 1 106 ? -15.050 4.959 12.121 1.00 60.53 106 ASN A O 1
ATOM 880 N N . SER A 1 107 ? -16.400 4.314 10.433 1.00 55.88 107 SER A N 1
ATOM 881 C CA . SER A 1 107 ? -17.587 5.034 10.871 1.00 55.88 107 SER A CA 1
ATOM 882 C C . SER A 1 107 ? -18.038 4.367 12.166 1.00 55.88 107 SER A C 1
ATOM 884 O O . SER A 1 107 ? -18.772 3.379 12.167 1.00 55.88 107 SER A O 1
ATOM 886 N N . LYS A 1 108 ? -17.532 4.843 13.307 1.00 54.12 108 LYS A N 1
ATOM 887 C CA . LYS A 1 108 ? -18.101 4.500 14.604 1.00 54.12 108 LYS A CA 1
ATOM 888 C C . LYS A 1 108 ? -19.517 5.055 14.562 1.00 54.12 108 LYS A C 1
ATOM 890 O O . LYS A 1 108 ? -19.718 6.235 14.833 1.00 54.12 108 LYS A O 1
ATOM 895 N N . VAL A 1 109 ? -20.488 4.222 14.188 1.00 57.16 109 VAL A N 1
ATOM 896 C CA . VAL A 1 109 ? -21.904 4.514 14.393 1.00 57.16 109 VAL A CA 1
ATOM 897 C C . VAL A 1 109 ? -22.039 4.725 15.893 1.00 57.16 109 VAL A C 1
ATOM 899 O O . VAL A 1 109 ? -22.041 3.773 16.676 1.00 57.16 109 VAL A O 1
ATOM 902 N N . ARG A 1 110 ? -22.033 5.991 16.318 1.00 60.84 110 ARG A N 1
ATOM 903 C CA . ARG A 1 110 ? -22.289 6.376 17.700 1.00 60.84 110 ARG A CA 1
ATOM 904 C C . ARG A 1 110 ? -23.703 5.895 17.988 1.00 60.84 110 ARG A C 1
ATOM 906 O O . ARG A 1 110 ? -24.664 6.557 17.610 1.00 60.84 110 ARG A O 1
ATOM 913 N N . LYS A 1 111 ? -23.844 4.719 18.608 1.00 55.53 111 LYS A N 1
ATOM 914 C CA . LYS A 1 111 ? -25.128 4.250 19.131 1.00 55.53 111 LYS A CA 1
ATOM 915 C C . LYS A 1 111 ? -25.614 5.333 20.094 1.00 55.53 111 LYS A C 1
ATOM 917 O O . LYS A 1 111 ? -25.108 5.433 21.210 1.00 55.53 111 LYS A O 1
ATOM 922 N N . ARG A 1 112 ? -26.548 6.188 19.655 1.00 60.19 112 ARG A N 1
ATOM 923 C CA . ARG A 1 112 ? -27.238 7.128 20.542 1.00 60.19 112 ARG A CA 1
ATOM 924 C C . ARG A 1 112 ? -27.966 6.275 21.573 1.00 60.19 112 ARG A C 1
ATOM 926 O O . ARG A 1 112 ? -28.981 5.657 21.263 1.00 60.19 112 ARG A O 1
ATOM 933 N N . ARG A 1 113 ? -27.426 6.200 22.790 1.00 63.78 113 ARG A N 1
ATOM 934 C CA . ARG A 1 113 ? -28.126 5.612 23.934 1.00 63.78 113 ARG A CA 1
ATOM 935 C C . ARG A 1 113 ? -29.371 6.473 24.160 1.00 63.78 113 ARG A C 1
ATOM 937 O O . ARG A 1 113 ? -29.253 7.599 24.631 1.00 63.78 113 ARG A O 1
ATOM 944 N N . LYS A 1 114 ? -30.554 5.989 23.769 1.00 60.75 114 LYS A N 1
ATOM 945 C CA . LYS A 1 114 ? -31.821 6.615 24.166 1.00 60.75 114 LYS A CA 1
ATOM 946 C C . LYS A 1 114 ? -31.967 6.387 25.669 1.00 60.75 114 LYS A C 1
ATOM 948 O O . LYS A 1 114 ? -32.300 5.290 26.104 1.00 60.75 114 LYS A O 1
ATOM 953 N N . HIS A 1 115 ? -31.637 7.403 26.459 1.00 57.97 115 HIS A N 1
ATOM 954 C CA . HIS A 1 115 ? -31.888 7.406 27.892 1.00 57.97 115 HIS A CA 1
ATOM 955 C C . HIS A 1 115 ? -33.405 7.491 28.092 1.00 57.97 115 HIS A C 1
ATOM 957 O O . HIS A 1 115 ? -34.004 8.551 27.930 1.00 57.97 115 HIS A O 1
ATOM 963 N N . HIS A 1 116 ? -34.036 6.351 28.370 1.00 58.44 116 HIS A N 1
ATOM 964 C CA . HIS A 1 116 ? -35.440 6.271 28.751 1.00 58.44 116 HIS A CA 1
ATOM 965 C C . HIS A 1 116 ? -35.612 7.059 30.057 1.00 58.44 116 HIS A C 1
ATOM 967 O O . HIS A 1 116 ? -35.227 6.592 31.129 1.00 58.44 116 HIS A O 1
ATOM 973 N N . GLN A 1 117 ? -36.124 8.290 29.962 1.00 60.25 117 GLN A N 1
ATOM 974 C CA . GLN A 1 117 ? -36.577 9.050 31.120 1.00 60.25 117 GLN A CA 1
ATOM 975 C C . GLN A 1 117 ? -37.723 8.264 31.759 1.00 60.25 117 GLN A C 1
ATOM 977 O O . GLN A 1 117 ? -38.874 8.351 31.331 1.00 60.25 117 GLN A O 1
ATOM 982 N N . LYS A 1 118 ? -37.404 7.464 32.782 1.00 56.06 118 LYS A N 1
ATOM 983 C CA . LYS A 1 118 ? -38.411 6.940 33.700 1.00 56.06 118 LYS A CA 1
ATOM 984 C C . LYS A 1 118 ? -39.067 8.143 34.365 1.00 56.06 118 LYS A C 1
ATOM 986 O O . LYS A 1 118 ? -38.503 8.754 35.270 1.00 56.06 118 LYS A O 1
ATOM 991 N N . ARG A 1 119 ? -40.263 8.480 33.883 1.00 57.66 119 ARG A N 1
ATOM 992 C CA . ARG A 1 119 ? -41.214 9.348 34.570 1.00 57.66 119 ARG A CA 1
ATOM 993 C C . ARG A 1 119 ? -41.455 8.738 35.949 1.00 57.66 119 ARG A C 1
ATOM 995 O O . ARG A 1 119 ? -42.130 7.717 36.058 1.00 57.66 119 ARG A O 1
ATOM 1002 N N . ARG A 1 120 ? -40.886 9.343 36.991 1.00 56.06 120 ARG A N 1
ATOM 1003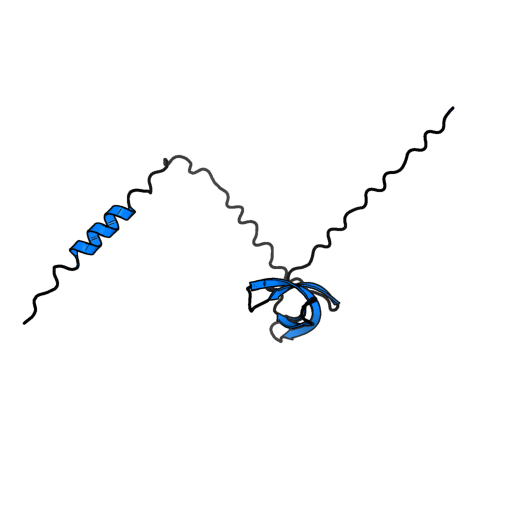 C CA . ARG A 1 120 ? -41.351 9.122 38.361 1.00 56.06 120 ARG A CA 1
ATOM 1004 C C . ARG A 1 120 ? -42.747 9.739 38.416 1.00 56.06 120 ARG A C 1
ATOM 1006 O O . ARG A 1 120 ? -42.892 10.951 38.269 1.00 56.06 120 ARG A O 1
ATOM 1013 N N . LYS A 1 121 ? -43.771 8.884 38.453 1.00 54.84 121 LYS A N 1
ATOM 1014 C CA . LYS A 1 121 ? -45.136 9.303 38.774 1.00 54.84 121 LYS A CA 1
ATOM 1015 C C . LYS A 1 121 ? -45.170 9.732 40.246 1.00 54.84 121 LYS A C 1
ATOM 1017 O O . LYS A 1 121 ? -44.360 9.256 41.038 1.00 54.84 121 LYS A O 1
ATOM 1022 N N . ARG A 1 122 ? -46.050 10.706 40.464 1.00 54.38 122 ARG A N 1
ATOM 1023 C CA . ARG A 1 122 ? -46.320 11.487 41.673 1.00 54.38 122 ARG A CA 1
ATOM 1024 C C . ARG A 1 122 ? -46.608 10.612 42.882 1.00 54.38 122 ARG A C 1
ATOM 1026 O O . ARG A 1 122 ? -47.171 9.518 42.658 1.00 54.38 122 ARG A O 1
#

Mean predicted aligned error: 18.19 Å

Nearest PDB structures (foldseek):
  5vy1-assembly1_A  TM=8.548E-01  e=1.035E-04  Bombyx mori
  6hq9-assembly1_A  TM=8.916E-01  e=2.407E-04  Homo sapiens
  5vy1-assembly2_B  TM=8.139E-01  e=3.455E-04  Bombyx mori
  8tp8-assembly2_C  TM=5.935E-01  e=1.720E-01  Caulobacter vibrioides NA1000
  8tp8-assembly1_A  TM=3.580E-01  e=3.766E-01  Caulobacter vibrioides NA1000

Secondary structure (DSSP, 8-state):
-----SSSHHHHHHHHHHHGGG-----S--------------------PPTT-EEEEEETTTTEEEEEEEEEEEE-TTS-EEEEEEETT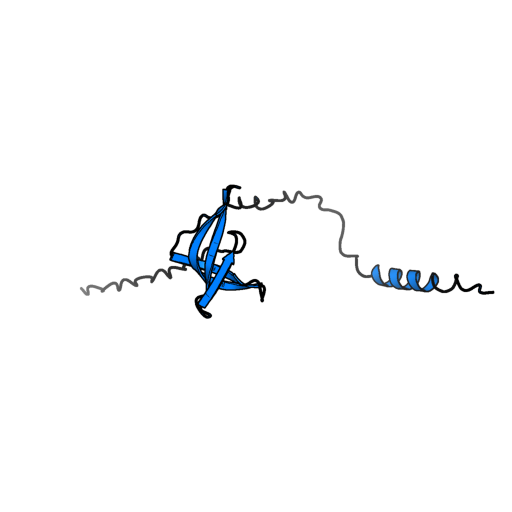T--EEEEEGGGEEE-------------------

Organism: Lepeophtheirus salmonis (NCBI:txid72036)

Foldseek 3Di:
DDDDDPPVVVVVVVVVVVVPPPPDDDDPDDPDDPVPCPVPPVPPPLDDDDAQAWWWFQDPVPRDTAIWGFHDWDQDPVRFIWTWIAGPPPRDTDTDGSVRIGHDDPPPPPPPPPPPPPPPDD

InterPro domains:
  IPR002999 Tudor domain [PF00567] (32-103)
  IPR002999 Tudor domain [PS50304] (48-111)

Sequence (122 aa):
MSESSDEESRLYDALEAASEASYKFRTSSQLEEVTNDYSSPSSIQRERYQIGQRISALYTQDDRWYPAKILSFTTLENGERKYTVRYKFHGNLEELESSHIRKRVNSKVRKRRKHHQKRRKR